Protein AF-A0A915IXR8-F1 (afdb_monomer)

Organism: Romanomermis culicivorax (NCBI:txid13658)

Foldseek 3Di:
DDPVQVPDDLVPDDPVCNVCVVVVCVVCCVVVVNVVVDDDFDWDDLDPPDIGTPVLLVQLLVLLQPPDDDPDPPDDSNVVSVVLSVVCPDSVPVVSSVVSSVSSVVVVVVVVVVVVCQVVVVQFDDDPVDTDHDDD

Sequence (136 aa):
LPLVQCKQRFTANDTQLRKEAKETIQNNVDKYNLLELIYGSFSCQSTYSHRFSASDVAHSITAVLRFRKSAHQNSNILQENFMWALDSLSREHHTHIYEGIELYKLFLKVLMEEVQTLLTTGHVIPSASVLQCVLT

InterPro domains:
  IPR003874 CDC45 [PF02724] (1-130)
  IPR003874 CDC45 [PTHR10507] (1-135)

Nearest PDB structures (foldseek):
  8b9d-assembly1_C  TM=9.315E-01  e=3.909E-07  Homo sapiens
  5dgo-assembly1_A  TM=9.283E-01  e=4.678E-07  Homo sapiens
  7plo-assembly1_C  TM=9.274E-01  e=7.551E-07  Homo sapiens
  8q6o-assembly1_P  TM=9.414E-01  e=2.817E-06  Xenopus laevis
  8p63-assembly1_E  TM=8.995E-01  e=6.721E-05  Saccharomyces cerevisiae

Mean predicted aligned error: 6.45 Å

pLDDT: mean 88.59, std 6.82, range [61.72, 96.81]

Secondary structure (DSSP, 8-state):
--HHHHTS-GGGS-HHHHHHHHHHHHHHTGGGT-GGG-----EEE-SSS-EEEHHHHHHHHHHHHHHPPPSSTTS-HHHHHHHHHHHTTSTT-HHHHHHHHHHHHHHHHHHHHHHHHHHHHT-EEEETTEEEE---

Solvent-accessible surface area (backbone atoms only — not comparable to full-atom values): 8214 Å² total; per-residue (Å²): 132,61,72,71,64,71,74,46,59,74,89,76,50,58,71,66,59,64,61,47,47,59,57,57,49,64,78,43,25,74,83,71,74,42,72,81,75,72,74,93,80,57,70,51,67,85,53,96,87,46,73,45,46,52,65,56,52,54,48,7,38,53,24,30,46,72,67,59,76,65,95,52,99,86,58,65,49,62,61,54,21,47,52,52,32,55,51,37,72,42,95,81,34,60,65,53,42,53,52,8,42,53,49,35,51,52,49,54,52,53,51,50,55,49,52,50,47,40,66,72,72,56,42,64,41,85,44,103,91,46,81,42,72,69,89,131

Structure (mmCIF, N/CA/C/O backbone):
data_AF-A0A915IXR8-F1
#
_entry.id   AF-A0A915IXR8-F1
#
loop_
_atom_site.group_PDB
_atom_site.id
_atom_site.type_symbol
_atom_site.label_atom_id
_atom_site.label_alt_id
_atom_site.label_comp_id
_atom_site.label_asym_id
_atom_site.label_entity_id
_atom_site.label_seq_id
_atom_site.pdbx_PDB_ins_code
_atom_site.Cartn_x
_atom_site.Cartn_y
_atom_site.Cartn_z
_atom_site.occupancy
_atom_site.B_iso_or_equiv
_atom_site.auth_seq_id
_atom_site.auth_comp_id
_atom_site.auth_asym_id
_atom_site.auth_atom_id
_atom_site.pdbx_PDB_model_num
ATOM 1 N N . LEU A 1 1 ? 0.780 8.098 19.983 1.00 82.06 1 LEU A N 1
ATOM 2 C CA . LEU A 1 1 ? 1.724 8.561 18.937 1.00 82.06 1 LEU A CA 1
ATOM 3 C C . LEU A 1 1 ? 1.466 10.045 18.652 1.00 82.06 1 LEU A C 1
ATOM 5 O O . LEU A 1 1 ? 0.300 10.394 18.480 1.00 82.06 1 LEU A O 1
ATOM 9 N N . PRO A 1 2 ? 2.489 10.919 18.645 1.00 88.75 2 PRO A N 1
ATOM 10 C CA . PRO A 1 2 ? 2.344 12.337 18.300 1.00 88.75 2 PRO A CA 1
ATOM 11 C C . PRO A 1 2 ? 1.812 12.558 16.877 1.00 88.75 2 PRO A C 1
ATOM 13 O O . PRO A 1 2 ? 2.328 11.983 15.920 1.00 88.75 2 PRO A O 1
ATOM 16 N N . LEU A 1 3 ? 0.827 13.451 16.714 1.00 91.0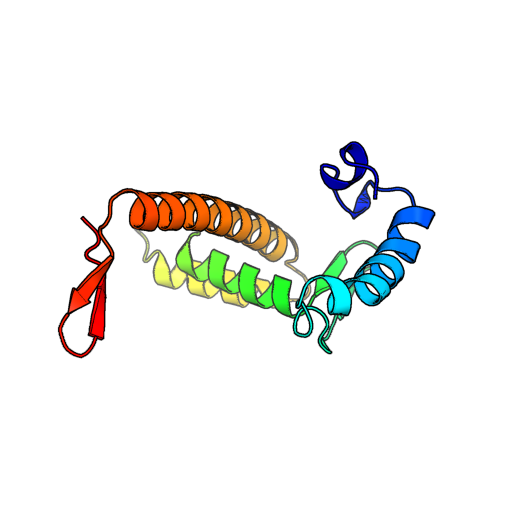0 3 LEU A N 1
ATOM 17 C CA . LEU A 1 3 ? 0.167 13.700 15.420 1.00 91.00 3 LEU A CA 1
ATOM 18 C C . LEU A 1 3 ? 1.131 14.150 14.313 1.00 91.00 3 LEU A C 1
ATOM 20 O O . LEU A 1 3 ? 0.943 13.792 13.153 1.00 91.00 3 LEU A O 1
ATOM 24 N N . VAL A 1 4 ? 2.169 14.913 14.664 1.00 91.38 4 VAL A N 1
ATOM 25 C CA . VAL A 1 4 ? 3.196 15.360 13.708 1.00 91.38 4 VAL A CA 1
ATOM 26 C C . VAL A 1 4 ? 3.954 14.161 13.130 1.00 91.38 4 VAL A C 1
ATOM 28 O O . VAL A 1 4 ? 4.123 14.074 11.917 1.00 91.38 4 VAL A O 1
ATOM 31 N N . GLN A 1 5 ? 4.330 13.200 13.976 1.00 88.06 5 GLN A N 1
ATOM 32 C CA . GLN A 1 5 ? 5.045 11.986 13.567 1.00 88.06 5 GLN A CA 1
ATOM 33 C C . GLN A 1 5 ? 4.145 11.019 12.783 1.00 88.06 5 GLN A C 1
ATOM 35 O O . GLN A 1 5 ? 4.622 10.303 11.907 1.00 88.06 5 GLN A O 1
ATOM 40 N N . CYS A 1 6 ? 2.830 11.028 13.032 1.00 88.94 6 CYS A N 1
ATOM 41 C CA . CYS A 1 6 ? 1.870 10.249 12.241 1.00 88.94 6 CYS A CA 1
ATOM 42 C C . CYS A 1 6 ? 1.741 10.745 10.790 1.00 88.94 6 CYS A C 1
ATOM 44 O O . CYS A 1 6 ? 1.372 9.969 9.913 1.00 88.94 6 CYS A O 1
ATOM 46 N N . LYS A 1 7 ? 2.034 12.027 10.523 1.00 90.69 7 LYS A N 1
ATOM 47 C CA . LYS A 1 7 ? 2.022 12.604 9.165 1.00 90.69 7 LYS A CA 1
ATOM 48 C C . LYS A 1 7 ? 3.351 12.429 8.424 1.00 90.69 7 LYS A C 1
ATOM 50 O O . LYS A 1 7 ? 3.423 12.695 7.226 1.00 90.69 7 LYS A O 1
ATOM 55 N N . GLN A 1 8 ? 4.407 12.018 9.122 1.00 91.44 8 GLN A N 1
ATOM 56 C CA . GLN A 1 8 ? 5.730 11.798 8.548 1.00 91.44 8 GLN A CA 1
ATOM 57 C C . GLN A 1 8 ? 5.840 10.401 7.927 1.00 91.44 8 GLN A C 1
ATOM 59 O O . GLN A 1 8 ? 5.117 9.469 8.281 1.00 91.44 8 GLN A O 1
ATOM 64 N N . ARG A 1 9 ? 6.767 10.239 6.973 1.00 89.81 9 ARG A N 1
ATOM 65 C CA . ARG A 1 9 ? 7.075 8.917 6.410 1.00 89.81 9 ARG A CA 1
ATOM 66 C C . ARG A 1 9 ? 7.621 8.024 7.519 1.00 89.81 9 ARG A C 1
ATOM 68 O O . ARG A 1 9 ? 8.527 8.438 8.233 1.00 89.81 9 ARG A O 1
ATOM 75 N N . PHE A 1 10 ? 7.149 6.778 7.596 1.00 88.88 10 PHE A N 1
ATOM 76 C CA . PHE A 1 10 ? 7.579 5.839 8.636 1.00 88.88 10 PHE A CA 1
ATOM 77 C C . PHE A 1 10 ? 9.105 5.707 8.714 1.00 88.88 10 PHE A C 1
ATOM 79 O O . PHE A 1 10 ? 9.657 5.716 9.803 1.00 88.88 10 PHE A O 1
ATOM 86 N N . THR A 1 11 ? 9.802 5.666 7.575 1.00 87.88 11 THR A N 1
ATOM 87 C CA . THR A 1 11 ? 11.273 5.584 7.519 1.00 87.88 11 THR A CA 1
ATOM 88 C C . THR A 1 11 ? 11.997 6.825 8.045 1.00 87.88 11 THR A C 1
ATOM 90 O O . THR A 1 11 ? 13.161 6.713 8.415 1.00 87.88 11 THR A O 1
ATOM 93 N N . ALA A 1 12 ? 11.330 7.980 8.084 1.00 89.19 12 ALA A N 1
ATOM 94 C CA . ALA A 1 12 ? 11.865 9.239 8.602 1.00 89.19 12 ALA A CA 1
ATOM 95 C C . ALA A 1 12 ? 11.573 9.442 10.099 1.00 89.19 12 ALA A C 1
ATOM 97 O O . ALA A 1 12 ? 12.098 10.378 10.697 1.00 89.19 12 ALA A O 1
ATOM 98 N N . ASN A 1 13 ? 10.751 8.579 10.705 1.00 89.19 13 ASN A N 1
ATOM 99 C CA . ASN A 1 13 ? 10.466 8.635 12.132 1.00 89.19 13 ASN A CA 1
ATOM 100 C C . ASN A 1 13 ? 11.644 8.118 12.962 1.00 89.19 13 ASN A C 1
ATOM 102 O O . ASN A 1 13 ? 12.417 7.251 12.529 1.00 89.19 13 ASN A O 1
ATOM 106 N N . ASP A 1 14 ? 11.718 8.608 14.199 1.00 89.75 14 ASP A N 1
ATOM 107 C CA . ASP A 1 14 ? 12.715 8.168 15.164 1.00 89.75 14 ASP A CA 1
ATOM 108 C C . ASP A 1 14 ? 12.676 6.641 15.362 1.00 89.75 14 ASP A C 1
ATOM 110 O O . ASP A 1 14 ? 11.631 5.985 15.340 1.00 89.75 14 ASP A O 1
ATOM 114 N N . THR A 1 15 ? 13.861 6.066 15.528 1.00 88.94 15 THR A N 1
ATOM 115 C CA . THR A 1 15 ? 14.099 4.638 15.731 1.00 88.94 15 THR A CA 1
ATOM 116 C C . THR A 1 15 ? 13.319 4.077 16.914 1.00 88.94 15 THR A C 1
ATOM 118 O O . THR A 1 15 ? 12.797 2.967 16.801 1.00 88.94 15 THR A O 1
ATOM 121 N N . GLN A 1 16 ? 13.210 4.829 18.013 1.00 90.25 16 GLN A N 1
ATOM 122 C CA . GLN A 1 16 ? 12.455 4.413 19.191 1.00 90.25 16 GLN A CA 1
ATOM 123 C C . GLN A 1 16 ? 10.965 4.294 18.861 1.00 90.25 16 GLN A C 1
ATOM 125 O O . GLN A 1 16 ? 10.374 3.227 19.033 1.00 90.25 16 GLN A O 1
ATOM 130 N N . LEU A 1 17 ? 10.397 5.330 18.238 1.00 88.62 17 LEU A N 1
ATOM 131 C CA . LEU A 1 17 ? 8.999 5.342 17.813 1.00 88.62 17 LEU A CA 1
ATOM 132 C C . LEU A 1 17 ? 8.668 4.182 16.865 1.00 88.62 17 LEU A C 1
ATOM 134 O O . LEU A 1 17 ? 7.620 3.553 16.986 1.00 88.62 17 LEU A O 1
ATOM 138 N N . ARG A 1 18 ? 9.564 3.867 15.920 1.00 89.12 18 ARG A N 1
ATOM 139 C CA . ARG A 1 18 ? 9.366 2.751 14.981 1.00 89.12 18 ARG A CA 1
ATOM 140 C C . ARG A 1 18 ? 9.309 1.388 15.671 1.00 89.12 18 ARG A C 1
ATOM 142 O O . ARG A 1 18 ? 8.603 0.510 15.181 1.00 89.12 18 ARG A O 1
ATOM 149 N N . LYS A 1 19 ? 10.050 1.203 16.768 1.00 88.25 19 LYS A N 1
ATOM 150 C CA . LYS A 1 19 ? 10.043 -0.041 17.552 1.00 88.25 19 LYS A CA 1
ATOM 151 C C . LYS A 1 19 ? 8.773 -0.154 18.395 1.00 88.25 19 LYS A C 1
ATOM 153 O O . LYS A 1 19 ? 8.119 -1.191 18.367 1.00 88.25 19 LYS A O 1
ATOM 158 N N . GLU A 1 20 ? 8.398 0.930 19.067 1.00 90.62 20 GLU A N 1
ATOM 159 C CA . GLU A 1 20 ? 7.244 0.979 19.975 1.00 90.62 20 GLU A CA 1
ATOM 160 C C . GLU A 1 20 ? 5.892 1.006 19.242 1.00 90.62 20 GLU A C 1
ATOM 162 O O . GLU A 1 20 ? 4.866 0.630 19.811 1.00 90.62 20 GLU A O 1
ATOM 167 N N . ALA A 1 21 ? 5.860 1.424 17.970 1.00 88.25 21 ALA A N 1
ATOM 168 C CA . ALA A 1 21 ? 4.624 1.541 17.195 1.00 88.25 21 ALA A CA 1
ATOM 169 C C . ALA A 1 21 ? 3.830 0.227 17.135 1.00 88.25 21 ALA A C 1
ATOM 171 O O . ALA A 1 21 ? 2.614 0.242 17.323 1.00 88.25 21 ALA A O 1
ATOM 172 N N . LYS A 1 22 ? 4.505 -0.910 16.908 1.00 87.94 22 LYS A N 1
ATOM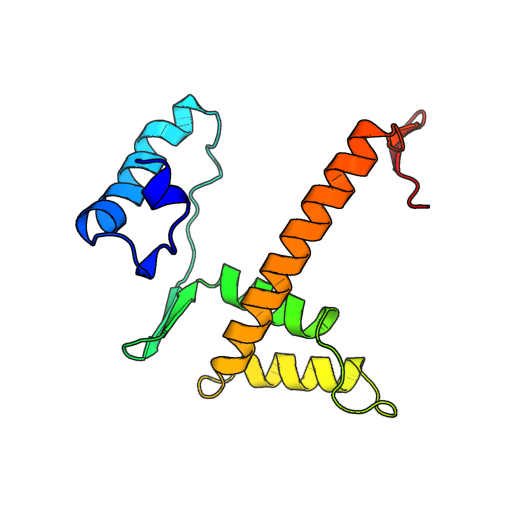 173 C CA . LYS A 1 22 ? 3.839 -2.219 16.828 1.00 87.94 22 LYS A CA 1
ATOM 174 C C . LYS A 1 22 ? 3.192 -2.596 18.160 1.00 87.94 22 LYS A C 1
ATOM 176 O O . LYS A 1 22 ? 2.025 -2.973 18.180 1.00 87.94 22 LYS A O 1
ATOM 181 N N . GLU A 1 23 ? 3.942 -2.469 19.251 1.00 90.06 23 GLU A N 1
ATOM 182 C CA . GLU A 1 23 ? 3.473 -2.786 20.602 1.00 90.06 23 GLU A CA 1
ATOM 183 C C . GLU A 1 23 ? 2.300 -1.886 21.005 1.00 90.06 23 GLU A C 1
ATOM 185 O O . GLU A 1 23 ? 1.270 -2.361 21.477 1.00 90.06 23 GLU A O 1
ATOM 190 N N . THR A 1 24 ? 2.404 -0.587 20.714 1.00 89.62 24 THR A N 1
ATOM 191 C CA . THR A 1 24 ? 1.339 0.379 21.003 1.00 89.62 24 THR A CA 1
ATOM 192 C C . THR A 1 24 ? 0.051 0.039 20.257 1.00 89.62 24 THR A C 1
ATOM 194 O O . THR A 1 24 ? -1.028 0.135 20.839 1.00 89.62 24 THR A O 1
ATOM 197 N N . ILE A 1 25 ? 0.134 -0.354 18.980 1.00 89.81 25 ILE A N 1
ATOM 198 C CA . ILE A 1 25 ? -1.044 -0.770 18.208 1.00 89.81 25 ILE A CA 1
ATOM 199 C C . ILE A 1 25 ? -1.635 -2.039 18.824 1.00 89.81 25 ILE A C 1
ATOM 201 O O . ILE A 1 25 ? -2.820 -2.055 19.139 1.00 89.81 25 ILE A O 1
ATOM 205 N N . GLN A 1 26 ? -0.810 -3.058 19.071 1.00 89.31 26 GLN A N 1
ATOM 206 C CA . GLN A 1 26 ? -1.257 -4.346 19.601 1.00 89.31 26 GLN A CA 1
ATOM 207 C C . GLN A 1 26 ? -1.987 -4.211 20.946 1.00 89.31 26 GLN A C 1
ATOM 209 O O . GLN A 1 26 ? -3.038 -4.815 21.124 1.00 89.31 26 GLN A O 1
ATOM 214 N N . ASN A 1 27 ? -1.508 -3.344 21.839 1.00 91.44 27 ASN A N 1
ATOM 215 C CA . ASN A 1 27 ? -2.133 -3.108 23.145 1.00 91.44 27 ASN A CA 1
ATOM 216 C C . ASN A 1 27 ? -3.484 -2.373 23.071 1.00 91.44 27 ASN A C 1
ATOM 218 O O . ASN A 1 27 ? -4.232 -2.365 24.045 1.00 91.44 27 ASN A O 1
ATOM 222 N N . ASN A 1 28 ? -3.794 -1.710 21.952 1.00 90.62 28 ASN A N 1
ATOM 223 C CA . ASN A 1 28 ? -5.014 -0.914 21.792 1.00 90.62 28 ASN A CA 1
ATOM 224 C C . ASN A 1 28 ? -6.037 -1.538 20.831 1.00 90.62 28 ASN A C 1
ATOM 226 O O . ASN A 1 28 ? -7.165 -1.057 20.770 1.00 90.62 28 ASN A O 1
ATOM 230 N N . VAL A 1 29 ? -5.676 -2.581 20.083 1.00 92.38 29 VAL A N 1
ATOM 231 C CA . VAL A 1 29 ? -6.536 -3.204 19.061 1.00 92.38 29 VAL A CA 1
ATOM 232 C C . VAL A 1 29 ? -7.880 -3.671 19.638 1.00 92.38 29 VAL A C 1
ATOM 234 O O . VAL A 1 29 ? -8.927 -3.354 19.065 1.00 92.38 29 VAL A O 1
ATOM 237 N N . ASP A 1 30 ? -7.862 -4.319 20.804 1.00 91.00 30 ASP A N 1
ATOM 238 C CA . ASP A 1 30 ? -9.069 -4.829 21.471 1.00 91.00 30 ASP A CA 1
ATOM 239 C C . ASP A 1 30 ? -10.015 -3.695 21.881 1.00 91.00 30 ASP A C 1
ATOM 241 O O . ASP A 1 30 ? -11.232 -3.795 21.746 1.00 91.00 30 ASP A O 1
ATOM 245 N N . LYS A 1 31 ? -9.450 -2.564 22.317 1.00 94.25 31 LYS A N 1
ATOM 246 C CA . LYS A 1 31 ? -10.214 -1.394 22.762 1.00 94.25 31 LYS A CA 1
ATOM 247 C C . LYS A 1 31 ? -11.026 -0.751 21.633 1.00 94.25 31 LYS A C 1
ATOM 249 O O . LYS A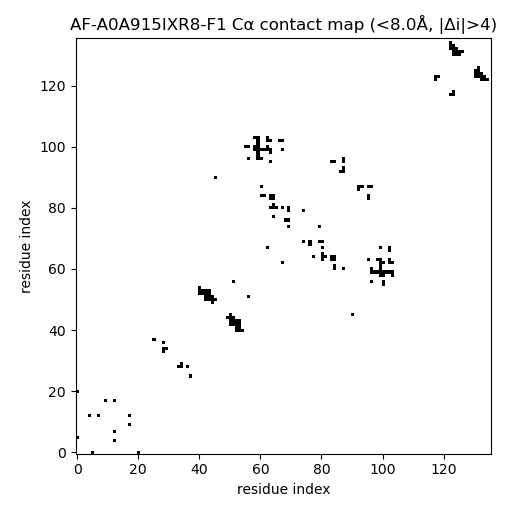 1 31 ? -12.051 -0.130 21.903 1.00 94.25 31 LYS A O 1
ATOM 254 N N . TYR A 1 32 ? -10.561 -0.864 20.389 1.00 92.62 32 TYR A N 1
ATOM 255 C CA . TYR A 1 32 ? -11.174 -0.223 19.222 1.00 92.62 32 TYR A CA 1
ATOM 256 C C . TYR A 1 32 ? -11.874 -1.211 18.278 1.00 92.62 32 TYR A C 1
ATOM 258 O O . TYR A 1 32 ? -12.275 -0.807 17.190 1.00 92.62 32 TYR A O 1
ATOM 266 N N . ASN A 1 33 ? -12.048 -2.477 18.680 1.00 92.12 33 ASN A N 1
ATOM 267 C CA . ASN A 1 33 ? -12.633 -3.538 17.850 1.00 92.12 33 ASN A CA 1
ATOM 268 C C . ASN A 1 33 ? -11.900 -3.736 16.503 1.00 92.12 33 ASN A C 1
ATOM 270 O O . ASN A 1 33 ? -12.529 -3.975 15.476 1.00 92.12 33 ASN A O 1
ATOM 274 N N . LEU A 1 34 ? -10.564 -3.639 16.500 1.00 91.19 34 LEU A N 1
ATOM 275 C CA . LEU A 1 34 ? -9.719 -3.774 15.299 1.00 91.19 34 LEU A CA 1
ATOM 276 C C . LEU A 1 34 ? -8.976 -5.121 15.242 1.00 91.19 34 LEU A C 1
ATOM 278 O O . LEU A 1 34 ? -7.828 -5.180 14.802 1.00 91.19 34 LEU A O 1
ATOM 282 N N . LEU A 1 35 ? -9.599 -6.194 15.738 1.00 86.25 35 LEU A N 1
ATOM 283 C CA . LEU A 1 35 ? -8.953 -7.489 16.017 1.00 86.25 35 LEU A CA 1
ATOM 284 C C . LEU A 1 35 ? -8.235 -8.103 14.801 1.00 86.25 35 LEU A C 1
ATOM 286 O O . LEU A 1 35 ? -7.202 -8.749 14.952 1.00 86.25 35 LEU A O 1
ATOM 290 N N . GLU A 1 36 ? -8.737 -7.850 13.593 1.00 87.44 36 GLU A N 1
ATOM 291 C CA . GLU A 1 36 ? -8.199 -8.403 12.341 1.00 87.44 36 GLU A CA 1
ATOM 292 C C . GLU A 1 36 ? -7.075 -7.557 11.715 1.00 87.44 36 GLU A C 1
ATOM 294 O O . GLU A 1 36 ? -6.571 -7.872 10.638 1.00 87.44 36 GLU A O 1
ATOM 299 N N . LEU A 1 37 ? -6.644 -6.477 12.376 1.00 88.44 37 LEU A N 1
ATOM 300 C CA . LEU A 1 37 ? -5.596 -5.598 11.853 1.00 88.44 37 LEU A CA 1
ATOM 301 C C . LEU A 1 37 ? -4.215 -6.276 11.828 1.00 88.44 37 LEU A C 1
ATOM 303 O O . LEU A 1 37 ? -3.388 -5.971 10.966 1.00 88.44 37 LEU A O 1
ATOM 307 N N . ILE A 1 38 ? -3.942 -7.169 12.784 1.00 87.56 38 ILE A N 1
ATOM 308 C CA . ILE A 1 38 ? -2.654 -7.855 12.920 1.00 87.56 38 ILE A CA 1
ATOM 309 C C . ILE A 1 38 ? -2.798 -9.281 12.399 1.00 87.56 38 ILE A C 1
ATOM 311 O O . ILE A 1 38 ? -3.480 -10.107 12.996 1.00 87.56 38 ILE A O 1
ATOM 315 N N . TYR A 1 39 ? -2.088 -9.588 11.319 1.00 89.75 39 TYR A N 1
ATOM 316 C CA . TYR A 1 39 ? -2.057 -10.917 10.720 1.00 89.75 39 TYR A CA 1
ATOM 317 C C . TYR A 1 39 ? -0.626 -11.326 10.354 1.00 89.75 39 TYR A C 1
ATOM 319 O O . TYR A 1 39 ? 0.276 -10.494 10.213 1.00 89.75 39 TYR A O 1
ATOM 327 N N . GLY A 1 40 ? -0.401 -12.634 10.229 1.00 91.00 40 GLY A N 1
ATOM 328 C CA . GLY A 1 40 ? 0.876 -13.182 9.776 1.00 91.00 40 GLY A CA 1
ATOM 329 C C . GLY A 1 40 ? 1.087 -12.916 8.286 1.00 91.00 40 GLY A C 1
ATOM 330 O O . GLY A 1 40 ? 0.215 -13.208 7.475 1.00 91.00 40 GLY A O 1
ATOM 331 N N . SER A 1 41 ? 2.246 -12.371 7.920 1.00 94.12 41 SER A N 1
ATOM 332 C CA . SER A 1 41 ? 2.605 -12.084 6.528 1.00 94.12 41 SER A CA 1
ATOM 333 C C . SER A 1 41 ? 4.107 -12.260 6.306 1.00 94.12 41 SER A C 1
ATOM 335 O O . SER A 1 41 ? 4.879 -12.427 7.254 1.00 94.12 41 SER A O 1
ATOM 337 N N . PHE A 1 42 ? 4.526 -12.215 5.045 1.00 94.75 42 PHE A N 1
ATOM 338 C CA . PHE A 1 42 ? 5.919 -12.339 4.636 1.00 94.75 42 PHE A CA 1
ATOM 339 C C . PHE A 1 42 ? 6.506 -10.972 4.289 1.00 94.75 42 PHE A C 1
ATOM 341 O O . PHE A 1 42 ? 5.839 -10.110 3.718 1.00 94.75 42 PHE A O 1
ATOM 348 N N . SER A 1 43 ? 7.788 -10.782 4.596 1.00 92.31 43 SER A N 1
ATOM 349 C CA . SER A 1 43 ? 8.551 -9.618 4.145 1.00 92.31 43 SER A CA 1
ATOM 350 C C . SER A 1 43 ? 9.806 -10.068 3.419 1.00 92.31 43 SER A C 1
ATOM 352 O O . SER A 1 43 ? 10.503 -10.959 3.902 1.00 92.31 43 SER A O 1
ATOM 354 N N . CYS A 1 44 ? 10.114 -9.425 2.299 1.00 88.94 44 CYS A N 1
ATOM 355 C CA . CYS A 1 44 ? 11.332 -9.659 1.540 1.00 88.94 44 CYS A CA 1
ATOM 356 C C . CYS A 1 44 ? 12.311 -8.502 1.755 1.00 88.94 44 CYS A C 1
ATOM 358 O O . CYS A 1 44 ? 11.919 -7.332 1.796 1.00 88.94 44 CYS A O 1
ATOM 360 N N . GLN A 1 45 ? 13.594 -8.830 1.869 1.00 88.69 45 GLN A N 1
ATOM 361 C CA . GLN A 1 45 ? 14.682 -7.864 1.856 1.00 88.69 45 GLN A CA 1
ATOM 362 C C . GLN A 1 45 ? 15.623 -8.224 0.707 1.00 88.69 45 GLN A C 1
ATOM 364 O O . GLN A 1 45 ? 16.319 -9.234 0.771 1.00 88.69 45 GLN A O 1
ATOM 369 N N . SER A 1 46 ? 15.617 -7.416 -0.355 1.00 74.94 46 SER A N 1
ATOM 370 C CA . SER A 1 46 ? 16.410 -7.695 -1.562 1.00 74.94 46 SER A CA 1
ATOM 371 C C . SER A 1 46 ? 17.827 -7.120 -1.482 1.00 74.94 46 SER A C 1
ATOM 373 O O . SER A 1 46 ? 18.713 -7.559 -2.211 1.00 74.94 46 SER A O 1
ATOM 375 N N . THR A 1 47 ? 18.055 -6.114 -0.629 1.00 79.31 47 THR A N 1
ATOM 376 C CA . THR A 1 47 ? 19.355 -5.443 -0.421 1.00 79.31 47 THR A CA 1
ATOM 377 C C . THR A 1 47 ? 19.346 -4.725 0.939 1.00 79.31 47 THR A C 1
ATOM 379 O O . THR A 1 47 ? 18.356 -4.776 1.670 1.00 79.31 47 THR A O 1
ATOM 382 N N . TYR A 1 48 ? 20.421 -4.015 1.290 1.00 74.81 48 TYR A N 1
ATOM 383 C CA . TYR A 1 48 ? 20.494 -3.179 2.493 1.00 74.81 48 TYR A CA 1
ATOM 384 C C . TYR A 1 48 ? 19.355 -2.141 2.583 1.00 74.81 48 TYR A C 1
ATOM 386 O O . TYR A 1 48 ? 18.786 -1.948 3.653 1.00 74.81 48 TYR A O 1
ATOM 394 N N . SER A 1 49 ? 18.978 -1.526 1.456 1.00 77.06 49 SER A N 1
ATOM 395 C CA . SER A 1 49 ? 18.042 -0.389 1.434 1.00 77.06 49 SER A CA 1
ATOM 396 C C . SER A 1 49 ? 16.578 -0.761 1.171 1.00 77.06 49 SER A C 1
ATOM 398 O O . SER A 1 49 ? 15.681 0.015 1.498 1.00 77.06 49 SER A O 1
ATOM 400 N N . HIS A 1 50 ? 16.313 -1.929 0.575 1.00 85.31 50 HIS A N 1
ATOM 401 C CA . HIS A 1 50 ? 14.991 -2.282 0.051 1.00 85.31 50 HIS A CA 1
ATOM 402 C C . HIS A 1 50 ? 14.358 -3.410 0.863 1.00 85.31 50 HIS A C 1
ATOM 404 O O . HIS A 1 50 ? 14.765 -4.572 0.767 1.00 85.31 50 HIS A O 1
ATOM 410 N N . ARG A 1 51 ? 13.345 -3.050 1.656 1.00 89.69 51 ARG A N 1
ATOM 411 C CA . ARG A 1 51 ? 12.503 -3.972 2.420 1.00 89.69 51 ARG A CA 1
ATOM 412 C C . ARG A 1 51 ? 11.051 -3.783 2.003 1.00 89.69 51 ARG A C 1
ATOM 414 O O . ARG A 1 51 ? 10.533 -2.674 2.101 1.00 89.69 51 ARG A O 1
ATOM 421 N N . PHE A 1 52 ? 10.404 -4.869 1.599 1.00 91.19 52 PHE A N 1
ATOM 422 C CA . PHE A 1 52 ? 9.027 -4.866 1.113 1.00 91.19 52 PHE A CA 1
ATOM 423 C C . PHE A 1 52 ? 8.168 -5.875 1.880 1.00 91.19 52 PHE A C 1
ATOM 425 O O . PHE A 1 52 ? 8.636 -6.962 2.229 1.00 91.19 52 PHE A O 1
ATOM 432 N N . SER A 1 53 ? 6.908 -5.521 2.137 1.00 93.50 53 SER A N 1
ATOM 433 C CA . SER A 1 53 ? 5.880 -6.473 2.572 1.00 93.50 53 SER A CA 1
ATOM 434 C C . SER A 1 53 ? 5.317 -7.216 1.361 1.00 93.50 53 SER A C 1
ATOM 436 O O . SER A 1 53 ? 5.182 -6.625 0.289 1.00 93.50 53 SER A O 1
ATOM 438 N N . ALA A 1 54 ? 4.940 -8.484 1.526 1.00 94.19 54 ALA A N 1
ATOM 439 C CA . ALA A 1 54 ? 4.284 -9.256 0.471 1.00 94.19 54 ALA A CA 1
ATOM 440 C C . ALA A 1 54 ? 3.001 -8.571 -0.038 1.00 94.19 54 ALA A C 1
ATOM 442 O O . ALA A 1 54 ? 2.759 -8.534 -1.243 1.00 94.19 54 ALA A O 1
ATOM 443 N N . SER A 1 55 ? 2.225 -7.965 0.869 1.00 94.50 55 SER A N 1
ATOM 444 C CA . SER A 1 55 ? 1.022 -7.191 0.533 1.00 94.50 55 SER A CA 1
ATOM 445 C C . SER A 1 55 ? 1.335 -6.002 -0.377 1.00 94.50 55 SER A C 1
ATOM 447 O O . SER A 1 55 ? 0.665 -5.790 -1.384 1.00 94.50 55 SER A O 1
ATOM 449 N N . ASP A 1 56 ? 2.382 -5.245 -0.046 1.00 93.75 56 ASP A N 1
ATOM 450 C CA . ASP A 1 56 ? 2.735 -4.012 -0.753 1.00 93.75 56 ASP A CA 1
ATOM 451 C C . ASP A 1 56 ? 3.198 -4.317 -2.176 1.00 93.75 56 ASP A C 1
ATOM 453 O O . ASP A 1 56 ? 2.845 -3.599 -3.108 1.00 93.75 56 ASP A O 1
ATOM 457 N N . VAL A 1 57 ? 3.940 -5.415 -2.353 1.00 94.38 57 VAL A N 1
ATOM 458 C CA . VAL A 1 57 ? 4.358 -5.893 -3.676 1.00 94.38 57 VAL A CA 1
ATOM 459 C C . VAL A 1 57 ? 3.141 -6.303 -4.505 1.00 94.38 57 VAL A C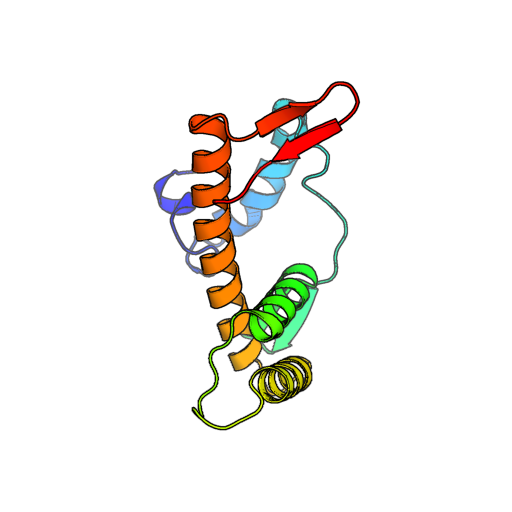 1
ATOM 461 O O . VAL A 1 57 ? 3.006 -5.857 -5.642 1.00 94.38 57 VAL A O 1
ATOM 464 N N . ALA A 1 58 ? 2.214 -7.083 -3.941 1.00 95.38 58 ALA A N 1
ATOM 465 C CA . ALA A 1 58 ? 1.009 -7.512 -4.654 1.00 95.38 58 ALA A CA 1
ATOM 466 C C . ALA A 1 58 ? 0.131 -6.323 -5.093 1.00 95.38 58 ALA A C 1
ATOM 468 O O . ALA A 1 58 ? -0.317 -6.257 -6.243 1.00 95.38 58 ALA A O 1
ATOM 469 N N . HIS A 1 59 ? -0.079 -5.351 -4.202 1.00 96.06 59 HIS A N 1
ATOM 470 C CA . HIS A 1 59 ? -0.832 -4.137 -4.515 1.00 96.06 59 HIS A CA 1
ATOM 471 C C . HIS A 1 59 ? -0.124 -3.256 -5.544 1.00 96.06 59 HIS A C 1
ATOM 473 O O . HIS A 1 59 ? -0.769 -2.748 -6.460 1.00 96.06 59 HIS A O 1
ATOM 479 N N . SER A 1 60 ? 1.198 -3.124 -5.434 1.00 95.38 60 SER A N 1
ATOM 480 C CA . SER A 1 60 ? 2.017 -2.378 -6.386 1.00 95.38 60 SER A CA 1
ATOM 481 C C . SER A 1 60 ? 1.914 -2.949 -7.801 1.00 95.38 60 SER A C 1
ATOM 483 O O . SER A 1 60 ? 1.577 -2.225 -8.735 1.00 95.38 60 SER A O 1
ATOM 485 N N . ILE A 1 61 ? 2.096 -4.262 -7.959 1.00 95.25 61 ILE A N 1
ATOM 486 C CA . ILE A 1 61 ? 2.011 -4.937 -9.263 1.00 95.25 61 ILE A CA 1
ATOM 487 C C . ILE A 1 61 ? 0.601 -4.807 -9.851 1.00 95.25 61 ILE A C 1
ATOM 489 O O . ILE A 1 61 ? 0.439 -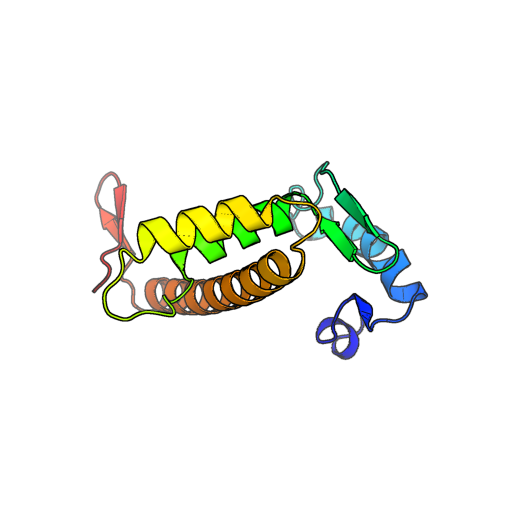4.522 -11.038 1.00 95.25 61 ILE A O 1
ATOM 493 N N . THR A 1 62 ? -0.433 -4.940 -9.014 1.00 95.44 62 THR A N 1
ATOM 494 C CA . THR A 1 62 ? -1.828 -4.725 -9.434 1.00 95.44 62 THR A CA 1
ATOM 495 C C . THR A 1 62 ? -2.046 -3.297 -9.942 1.00 95.44 62 THR A C 1
ATOM 497 O O . THR A 1 62 ? -2.753 -3.088 -10.931 1.00 95.44 62 THR A O 1
ATOM 500 N N . ALA A 1 63 ? -1.432 -2.308 -9.290 1.00 95.31 63 ALA A N 1
ATOM 501 C CA . ALA A 1 63 ? -1.524 -0.913 -9.693 1.00 95.31 63 ALA A CA 1
ATOM 502 C C . ALA A 1 63 ? -0.768 -0.625 -10.996 1.00 95.31 63 ALA A C 1
ATOM 504 O O . ALA A 1 63 ? -1.303 0.082 -11.848 1.00 95.31 63 ALA A O 1
ATOM 505 N N . VAL A 1 64 ? 0.418 -1.211 -11.194 1.00 93.94 64 VAL A N 1
ATOM 506 C CA . VAL A 1 64 ? 1.159 -1.131 -12.466 1.00 93.94 64 VAL A CA 1
ATOM 507 C C . VAL A 1 64 ? 0.322 -1.701 -13.607 1.00 93.94 64 VAL A C 1
ATOM 509 O O . VAL A 1 64 ? 0.184 -1.063 -14.647 1.00 93.94 64 VAL A O 1
ATOM 512 N N . LEU A 1 65 ? -0.310 -2.857 -13.397 1.00 93.00 65 LEU A N 1
ATOM 513 C CA . LEU A 1 65 ? -1.138 -3.496 -14.417 1.00 93.00 65 LEU A CA 1
ATOM 514 C C . LEU A 1 65 ? -2.323 -2.612 -14.851 1.00 93.00 65 LEU A C 1
ATOM 516 O O . LEU A 1 65 ? -2.649 -2.546 -16.036 1.00 93.00 65 LEU A O 1
ATOM 520 N N . ARG A 1 66 ? -2.981 -1.945 -13.894 1.00 89.69 66 ARG A N 1
ATOM 521 C CA . ARG A 1 66 ? -4.257 -1.243 -14.124 1.00 89.69 66 ARG A CA 1
ATOM 522 C C . ARG A 1 66 ? -4.131 0.244 -14.426 1.00 89.69 66 ARG A C 1
ATOM 524 O O . ARG A 1 66 ? -4.916 0.762 -15.211 1.00 89.69 66 ARG A O 1
ATOM 531 N N . PHE A 1 67 ? -3.205 0.937 -13.773 1.00 90.12 67 PHE A N 1
ATOM 532 C CA . PHE A 1 67 ? -3.193 2.403 -13.727 1.00 90.12 67 PHE A CA 1
ATOM 533 C C . PHE A 1 67 ? -1.990 3.028 -14.426 1.00 90.12 67 PHE A C 1
ATOM 535 O O . PHE A 1 67 ? -1.955 4.248 -14.609 1.00 90.12 67 PHE A O 1
ATOM 542 N N . ARG A 1 68 ? -1.000 2.222 -14.823 1.00 88.62 68 ARG A N 1
ATOM 543 C CA . ARG A 1 68 ? 0.155 2.731 -15.552 1.00 88.62 68 ARG A CA 1
ATOM 544 C C . ARG A 1 68 ? -0.278 3.254 -16.918 1.00 88.62 68 ARG A C 1
ATOM 546 O O . ARG A 1 68 ? -1.009 2.596 -17.660 1.00 88.62 68 ARG A O 1
ATOM 553 N N . LYS A 1 69 ? 0.184 4.461 -17.237 1.00 83.81 69 LYS A N 1
ATOM 554 C CA . LYS A 1 69 ? -0.027 5.088 -18.543 1.00 83.81 69 LYS A CA 1
ATOM 555 C C . LYS A 1 69 ? 1.007 4.541 -19.520 1.00 83.81 69 LYS A C 1
ATOM 557 O O . LYS A 1 69 ? 2.176 4.415 -19.161 1.00 83.81 69 LYS A O 1
ATOM 562 N N . SER A 1 70 ? 0.587 4.243 -20.746 1.00 73.88 70 SER A N 1
ATOM 563 C CA . SER A 1 70 ? 1.541 3.861 -21.786 1.00 73.88 70 SER A CA 1
ATOM 564 C C . SER A 1 70 ? 2.439 5.042 -22.153 1.00 73.88 70 SER A C 1
ATOM 566 O O . SER A 1 70 ? 2.003 6.196 -22.183 1.00 73.88 70 SER A O 1
ATOM 568 N N . ALA A 1 71 ? 3.703 4.734 -22.442 1.00 69.69 71 ALA A N 1
ATOM 569 C CA . ALA A 1 71 ? 4.658 5.688 -22.989 1.00 69.69 71 ALA A CA 1
ATOM 570 C C . ALA A 1 71 ? 4.419 5.958 -24.488 1.00 69.69 71 ALA A C 1
ATOM 572 O O . ALA A 1 71 ? 4.913 6.951 -25.022 1.00 69.69 71 ALA A O 1
ATOM 573 N N . HIS A 1 72 ? 3.661 5.095 -25.172 1.00 69.25 72 HIS A N 1
ATOM 574 C CA . HIS A 1 72 ? 3.442 5.150 -26.610 1.00 69.25 72 HIS A CA 1
ATOM 575 C C . HIS A 1 72 ? 1.946 5.228 -26.922 1.00 69.25 72 HIS A C 1
ATOM 577 O O . HIS A 1 72 ? 1.153 4.379 -26.542 1.00 69.25 72 HIS A O 1
ATOM 583 N N . GLN A 1 73 ? 1.542 6.255 -27.668 1.00 62.53 73 GLN A N 1
ATOM 584 C CA . GLN A 1 73 ? 0.125 6.517 -27.954 1.00 62.53 73 GLN A CA 1
ATOM 585 C C . GLN A 1 73 ? -0.537 5.459 -28.864 1.00 62.53 73 GLN A C 1
ATOM 587 O O . GLN A 1 73 ? -1.759 5.431 -28.958 1.00 62.53 73 GLN A O 1
ATOM 592 N N . ASN A 1 74 ? 0.251 4.585 -29.505 1.00 61.72 74 ASN A N 1
ATOM 593 C CA . ASN A 1 74 ? -0.203 3.645 -30.538 1.00 61.72 74 ASN A CA 1
ATOM 594 C C . ASN A 1 74 ? -0.022 2.160 -30.172 1.00 61.72 74 ASN A C 1
ATOM 596 O O . ASN A 1 74 ? -0.195 1.299 -31.034 1.00 61.72 74 ASN A O 1
ATOM 600 N N . SER A 1 75 ? 0.373 1.835 -28.940 1.00 68.69 75 SER A N 1
ATOM 601 C CA . SER A 1 75 ? 0.625 0.454 -28.517 1.00 68.69 75 SER A CA 1
ATOM 602 C C . SER A 1 75 ? -0.523 -0.124 -27.689 1.00 68.69 75 SER A C 1
ATOM 604 O O . SER A 1 75 ? -1.370 0.587 -27.143 1.00 68.69 75 SER A O 1
ATOM 606 N N . ASN A 1 76 ? -0.567 -1.456 -27.599 1.00 84.50 76 ASN A N 1
ATOM 607 C CA . ASN A 1 76 ? -1.512 -2.143 -26.729 1.00 84.50 76 ASN A CA 1
ATOM 608 C C . ASN A 1 76 ? -1.100 -1.938 -25.262 1.00 84.50 76 ASN A C 1
ATOM 610 O O . ASN A 1 76 ? -0.291 -2.689 -24.718 1.00 84.50 76 ASN A O 1
ATOM 614 N N . ILE A 1 77 ? -1.684 -0.914 -24.634 1.00 85.44 77 ILE A N 1
ATOM 615 C CA . ILE A 1 77 ? -1.424 -0.482 -23.251 1.00 85.44 77 ILE A CA 1
ATOM 616 C C . ILE A 1 77 ? -1.485 -1.659 -22.270 1.00 85.44 77 ILE A C 1
ATOM 618 O O . ILE A 1 77 ? -0.656 -1.762 -21.369 1.00 85.44 77 ILE A O 1
ATOM 622 N N . LEU A 1 78 ? -2.441 -2.576 -22.453 1.00 86.19 78 LEU A N 1
ATOM 623 C CA . LEU A 1 78 ? -2.612 -3.722 -21.561 1.00 86.19 78 LEU A CA 1
ATOM 624 C C . LEU A 1 78 ? -1.430 -4.691 -21.652 1.00 86.19 78 LEU A C 1
ATOM 626 O O . LEU A 1 78 ? -0.958 -5.183 -20.630 1.00 86.19 78 LEU A O 1
ATOM 630 N N . GLN A 1 79 ? -0.942 -4.949 -22.866 1.00 89.56 79 GLN A N 1
ATOM 631 C CA . GLN A 1 79 ? 0.210 -5.820 -23.080 1.00 89.56 79 GLN A CA 1
ATOM 632 C C . GLN A 1 79 ? 1.484 -5.196 -22.502 1.00 89.56 79 GLN A C 1
ATOM 634 O O . GLN A 1 79 ? 2.251 -5.888 -21.838 1.00 89.56 79 GLN A O 1
ATOM 639 N N . GLU A 1 80 ? 1.692 -3.891 -22.693 1.00 90.06 80 GLU A N 1
ATOM 640 C CA . GLU A 1 80 ? 2.829 -3.187 -22.090 1.00 90.06 80 GLU A CA 1
ATOM 641 C C . GLU A 1 80 ? 2.772 -3.220 -20.564 1.00 90.06 80 GLU A C 1
ATOM 643 O O . GLU A 1 80 ? 3.763 -3.556 -19.919 1.00 90.06 80 GLU A O 1
ATOM 648 N N . ASN A 1 81 ? 1.611 -2.924 -19.980 1.00 91.56 81 ASN A N 1
ATOM 649 C CA . ASN A 1 81 ? 1.428 -2.950 -18.533 1.00 91.56 81 ASN A CA 1
ATOM 650 C C . ASN A 1 81 ? 1.620 -4.357 -17.961 1.00 91.56 81 ASN A C 1
ATOM 652 O O . ASN A 1 81 ? 2.177 -4.497 -16.875 1.00 91.56 81 ASN A O 1
ATOM 656 N N . PHE A 1 82 ? 1.206 -5.395 -18.691 1.00 92.94 82 PHE A N 1
ATOM 657 C CA . PHE A 1 82 ? 1.457 -6.780 -18.307 1.00 92.94 82 PHE A CA 1
ATOM 658 C C . PHE A 1 82 ? 2.954 -7.110 -18.297 1.00 92.94 82 PHE A C 1
ATOM 660 O O . PHE A 1 82 ? 3.441 -7.662 -17.314 1.00 92.94 82 PHE A O 1
ATOM 667 N N . MET A 1 83 ? 3.693 -6.730 -19.345 1.00 92.31 83 MET A N 1
ATOM 668 C CA . MET A 1 83 ? 5.144 -6.943 -19.395 1.00 92.31 83 MET A CA 1
ATOM 669 C C . MET A 1 83 ? 5.859 -6.186 -18.271 1.00 92.31 83 MET A C 1
ATOM 671 O O . MET A 1 83 ? 6.682 -6.765 -17.575 1.00 92.31 83 MET A O 1
ATOM 675 N N . TRP A 1 84 ? 5.466 -4.939 -18.004 1.00 91.31 84 TRP A N 1
ATOM 676 C CA . TRP A 1 84 ? 6.009 -4.151 -16.892 1.00 91.31 84 TRP A CA 1
ATOM 677 C C . TRP A 1 84 ? 5.704 -4.757 -15.519 1.00 91.31 84 TRP A C 1
ATOM 679 O O . TRP A 1 84 ? 6.563 -4.787 -14.635 1.00 91.31 84 TRP A O 1
ATOM 689 N N . ALA A 1 85 ? 4.485 -5.259 -15.326 1.00 93.12 85 ALA A N 1
ATOM 690 C CA . ALA A 1 85 ? 4.095 -5.958 -14.107 1.00 93.12 85 ALA A CA 1
ATOM 691 C C . ALA A 1 85 ? 4.909 -7.250 -13.912 1.00 93.12 85 ALA A C 1
ATOM 693 O O . ALA A 1 85 ? 5.310 -7.555 -12.789 1.00 93.12 85 ALA A O 1
ATOM 694 N N . LEU A 1 86 ? 5.191 -7.978 -14.996 1.00 93.31 86 LEU A N 1
ATOM 695 C CA . LEU A 1 86 ? 6.033 -9.173 -14.978 1.00 93.31 86 LEU A CA 1
ATOM 696 C C . LEU A 1 86 ? 7.492 -8.828 -14.646 1.00 93.31 86 LEU A C 1
ATOM 698 O O . LEU A 1 86 ? 8.079 -9.455 -13.766 1.00 93.31 86 LEU A O 1
ATOM 702 N N . ASP A 1 87 ? 8.051 -7.795 -15.277 1.00 92.12 87 ASP A N 1
ATOM 703 C CA . ASP A 1 87 ? 9.426 -7.341 -15.035 1.00 92.12 87 ASP A CA 1
ATOM 704 C C . ASP A 1 87 ? 9.632 -6.864 -13.589 1.00 92.12 87 ASP A C 1
ATOM 706 O O . ASP A 1 87 ? 10.703 -7.066 -13.011 1.00 92.12 87 ASP A O 1
ATOM 710 N N . SER A 1 88 ? 8.582 -6.315 -12.965 1.00 91.25 88 SER A N 1
ATOM 711 C CA . SER A 1 88 ? 8.572 -5.892 -11.554 1.00 91.25 88 SER A CA 1
ATOM 712 C C . SER A 1 88 ? 8.765 -7.043 -10.558 1.00 91.25 88 SER A C 1
ATOM 714 O O . SER A 1 88 ? 9.108 -6.795 -9.404 1.00 91.25 88 SER A O 1
ATOM 716 N N . LEU A 1 89 ? 8.534 -8.298 -10.964 1.00 90.06 89 LEU A N 1
ATOM 717 C CA . LEU A 1 89 ? 8.789 -9.476 -10.123 1.00 90.06 89 LEU A CA 1
ATOM 718 C C . LEU A 1 89 ? 10.272 -9.868 -10.093 1.00 90.06 89 LEU A C 1
ATOM 720 O O . LEU A 1 89 ? 10.684 -10.659 -9.239 1.00 90.06 89 LEU A O 1
ATOM 724 N N . SER A 1 90 ? 11.084 -9.328 -11.006 1.00 90.00 90 SER A N 1
ATOM 725 C CA . SER A 1 90 ? 12.529 -9.524 -10.974 1.00 90.00 90 SER A CA 1
ATOM 726 C C . SER A 1 90 ? 13.153 -8.801 -9.780 1.00 90.00 90 SER A C 1
ATOM 728 O O . SER A 1 90 ? 12.774 -7.688 -9.423 1.00 90.00 90 SER A O 1
ATOM 730 N N . ARG A 1 91 ? 14.192 -9.405 -9.194 1.00 82.69 91 ARG A N 1
ATOM 731 C CA . ARG A 1 91 ? 14.971 -8.817 -8.087 1.00 82.69 91 ARG A CA 1
ATOM 732 C C . ARG A 1 91 ? 15.862 -7.646 -8.509 1.00 82.69 91 ARG A C 1
ATOM 734 O O . ARG A 1 91 ? 16.558 -7.088 -7.667 1.00 82.69 91 ARG A O 1
ATOM 741 N N . GLU A 1 92 ? 15.889 -7.303 -9.786 1.00 83.69 92 GLU A N 1
ATOM 742 C CA . GLU A 1 92 ? 16.721 -6.218 -10.311 1.00 83.69 92 GLU A CA 1
ATOM 743 C C . GLU A 1 92 ? 15.927 -4.911 -10.466 1.00 83.69 92 GLU A C 1
ATOM 745 O O . GLU A 1 92 ? 16.483 -3.823 -10.321 1.00 83.69 92 GLU A O 1
ATOM 750 N N . HIS A 1 93 ? 14.610 -4.999 -10.677 1.00 84.44 93 HIS A N 1
ATOM 751 C CA . HIS A 1 93 ? 13.777 -3.872 -11.102 1.00 84.44 93 HIS A CA 1
ATOM 752 C C . HIS A 1 93 ? 12.905 -3.290 -9.976 1.00 84.44 93 HIS A C 1
ATOM 754 O O . HIS A 1 93 ? 11.685 -3.165 -10.088 1.00 84.44 93 HIS A O 1
ATOM 760 N N . HIS A 1 94 ? 13.537 -2.863 -8.879 1.00 87.25 94 HIS A N 1
ATOM 761 C CA . HIS A 1 94 ? 12.829 -2.310 -7.706 1.00 87.25 94 HIS A CA 1
ATOM 762 C C . HIS A 1 94 ? 12.108 -0.989 -7.983 1.00 87.25 94 HIS A C 1
ATOM 764 O O . HIS A 1 94 ? 11.175 -0.624 -7.269 1.00 87.25 94 HIS A O 1
ATOM 770 N N . THR A 1 95 ? 12.543 -0.251 -9.003 1.00 89.31 95 THR A N 1
ATOM 771 C CA . THR A 1 95 ? 11.963 1.041 -9.394 1.00 89.31 95 THR A CA 1
ATOM 772 C C . THR A 1 95 ? 10.497 0.908 -9.796 1.00 89.31 95 THR A C 1
ATOM 774 O O . THR A 1 95 ? 9.688 1.743 -9.394 1.00 89.31 95 THR A O 1
ATOM 777 N N . HIS A 1 96 ? 10.133 -0.168 -10.497 1.00 90.81 96 HIS A N 1
ATOM 778 C CA . HIS A 1 96 ? 8.753 -0.434 -10.907 1.00 90.81 96 HIS A CA 1
ATOM 779 C C . HIS A 1 96 ? 7.845 -0.722 -9.708 1.00 90.81 96 HIS A C 1
ATOM 781 O O . HIS A 1 96 ? 6.712 -0.249 -9.657 1.00 90.81 96 HIS A O 1
ATOM 787 N N . ILE A 1 97 ? 8.369 -1.412 -8.688 1.00 92.12 97 ILE A N 1
ATOM 788 C CA . ILE A 1 97 ? 7.639 -1.639 -7.435 1.00 92.12 97 ILE A CA 1
ATOM 789 C C . ILE A 1 97 ? 7.357 -0.303 -6.735 1.00 92.12 97 ILE A C 1
ATOM 791 O O . ILE A 1 97 ? 6.248 -0.090 -6.246 1.00 92.12 97 ILE A O 1
ATOM 795 N N . TYR A 1 98 ? 8.320 0.622 -6.692 1.00 92.75 98 TYR A N 1
ATOM 796 C CA . TYR A 1 98 ? 8.093 1.948 -6.104 1.00 92.75 98 TYR A CA 1
ATOM 797 C C . TYR A 1 98 ? 7.078 2.780 -6.895 1.00 92.75 98 TYR A C 1
ATOM 799 O O . TYR A 1 98 ? 6.221 3.418 -6.285 1.00 92.75 98 TYR A O 1
ATOM 807 N N . GLU A 1 99 ? 7.136 2.741 -8.227 1.00 93.75 99 GLU A N 1
ATOM 808 C CA . GLU A 1 99 ? 6.147 3.385 -9.099 1.00 93.75 99 GLU A CA 1
ATOM 809 C C . GLU A 1 99 ? 4.734 2.854 -8.815 1.00 93.75 99 GLU A C 1
ATOM 811 O O . GLU A 1 99 ? 3.814 3.632 -8.554 1.00 93.75 99 GLU A O 1
ATOM 816 N N . GLY A 1 100 ? 4.570 1.529 -8.762 1.00 94.88 100 GLY A N 1
ATOM 817 C CA . GLY A 1 100 ? 3.291 0.897 -8.448 1.00 94.88 100 GLY A CA 1
ATOM 818 C C . GLY A 1 100 ? 2.769 1.225 -7.049 1.00 94.88 100 GLY A C 1
ATOM 819 O O . GLY A 1 100 ? 1.566 1.416 -6.878 1.00 94.88 100 GLY A O 1
ATOM 820 N N . ILE A 1 101 ? 3.647 1.376 -6.049 1.00 95.19 101 ILE A N 1
ATOM 821 C CA . ILE A 1 101 ? 3.249 1.805 -4.697 1.00 95.19 101 ILE A CA 1
ATOM 822 C C . ILE A 1 101 ? 2.642 3.214 -4.734 1.00 95.19 101 ILE A C 1
ATOM 824 O O . ILE A 1 101 ? 1.619 3.457 -4.091 1.00 95.19 101 ILE A O 1
ATOM 828 N N . GLU A 1 102 ? 3.244 4.150 -5.467 1.00 95.81 102 GLU A N 1
ATOM 829 C CA . GLU A 1 102 ? 2.710 5.513 -5.575 1.00 95.81 102 GLU A CA 1
ATOM 830 C C . GLU A 1 102 ? 1.392 5.551 -6.362 1.00 95.81 102 GLU A C 1
ATOM 832 O O . GLU A 1 102 ? 0.447 6.218 -5.933 1.00 95.81 102 GLU A O 1
ATOM 837 N N . LEU A 1 103 ? 1.280 4.768 -7.442 1.00 96.06 103 LEU A N 1
ATOM 838 C CA . LEU A 1 103 ? 0.024 4.598 -8.181 1.00 96.06 103 LEU A CA 1
ATOM 839 C C . LEU A 1 103 ? -1.081 4.023 -7.286 1.00 96.06 103 LEU A C 1
ATOM 841 O O 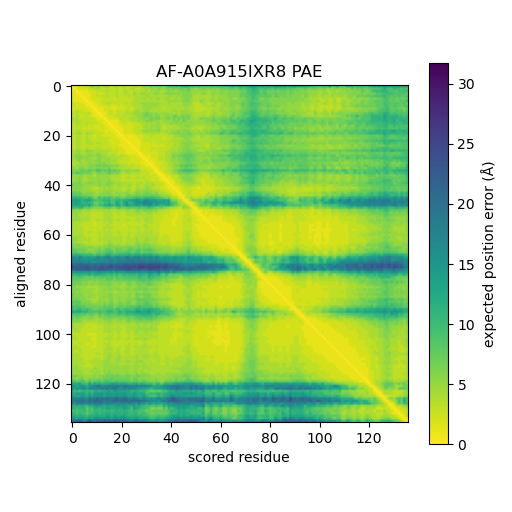. LEU A 1 103 ? -2.202 4.534 -7.281 1.00 96.06 103 LEU A O 1
ATOM 845 N N . TYR A 1 104 ? -0.769 3.005 -6.481 1.00 96.81 104 TYR A N 1
ATOM 846 C CA . TYR A 1 104 ? -1.737 2.398 -5.571 1.00 96.81 104 TYR A CA 1
ATOM 847 C C . TYR A 1 104 ? -2.181 3.366 -4.468 1.00 96.81 104 TYR A C 1
ATOM 849 O O . TYR A 1 104 ? -3.365 3.441 -4.150 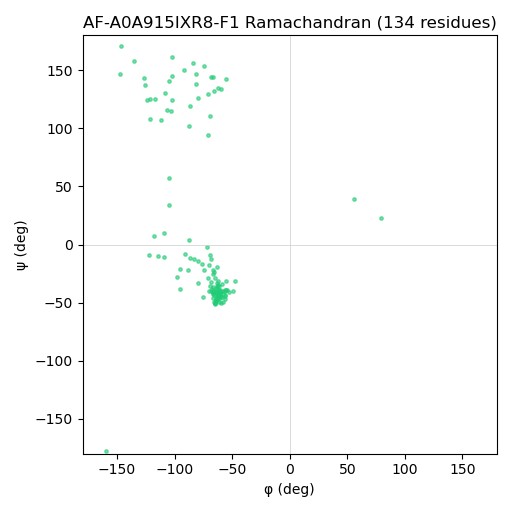1.00 96.81 104 TYR A O 1
ATOM 857 N N . LYS A 1 105 ? -1.263 4.167 -3.911 1.00 95.75 105 LYS A N 1
ATOM 858 C CA . LYS A 1 105 ? -1.612 5.219 -2.940 1.00 95.75 105 LYS A CA 1
ATOM 859 C C . LYS A 1 105 ? -2.547 6.262 -3.536 1.00 95.75 105 LYS A C 1
ATOM 861 O O . LYS A 1 105 ? -3.470 6.700 -2.853 1.00 95.75 105 LYS A O 1
ATOM 866 N N . LEU A 1 106 ? -2.298 6.683 -4.777 1.00 96.25 106 LEU A N 1
ATOM 867 C CA . LEU A 1 106 ? -3.177 7.618 -5.474 1.00 96.25 106 LEU A CA 1
ATOM 868 C C . LEU A 1 106 ? -4.564 7.002 -5.673 1.00 96.25 106 LEU A C 1
ATOM 870 O O . LEU A 1 106 ? -5.560 7.641 -5.346 1.00 96.25 106 LEU A O 1
ATOM 874 N N . PHE A 1 107 ? -4.617 5.747 -6.121 1.00 95.69 107 PHE A N 1
ATOM 875 C CA . PHE A 1 107 ? -5.865 5.003 -6.260 1.00 95.69 107 PHE A CA 1
ATOM 876 C C . PHE A 1 107 ? -6.647 4.929 -4.943 1.00 95.69 107 PHE A C 1
ATOM 878 O O . PHE A 1 107 ? -7.832 5.239 -4.937 1.00 95.69 107 PHE A O 1
ATOM 885 N N . LEU A 1 108 ? -6.002 4.600 -3.818 1.00 96.38 108 LEU A N 1
ATOM 886 C CA . LEU A 1 108 ? -6.675 4.538 -2.515 1.00 96.38 108 LEU A CA 1
ATOM 887 C C . LEU A 1 108 ? -7.257 5.889 -2.075 1.00 96.38 108 LEU A C 1
ATOM 889 O O . LEU A 1 108 ? -8.325 5.914 -1.468 1.00 96.38 108 LEU A O 1
ATOM 893 N N . LYS A 1 109 ? -6.582 7.006 -2.378 1.00 96.19 109 LYS A N 1
ATOM 894 C CA . LYS A 1 109 ? -7.102 8.351 -2.077 1.00 96.19 109 LYS A CA 1
ATOM 895 C C . LYS A 1 109 ? -8.363 8.651 -2.879 1.00 96.19 109 LYS A C 1
ATOM 897 O O . LYS A 1 109 ? -9.378 8.997 -2.287 1.00 96.19 109 LYS A O 1
ATOM 902 N N . VAL A 1 110 ? -8.301 8.448 -4.196 1.00 95.69 110 VAL A N 1
ATOM 903 C CA . VAL A 1 110 ? -9.443 8.668 -5.095 1.00 95.69 110 VAL A CA 1
ATOM 904 C C . VAL A 1 110 ? -10.602 7.742 -4.728 1.00 95.69 110 VAL A C 1
ATOM 906 O O . VAL A 1 110 ? -11.738 8.186 -4.646 1.00 95.69 110 VAL A O 1
ATOM 909 N N . LEU A 1 111 ? -10.321 6.470 -4.431 1.00 94.69 111 LEU A N 1
ATOM 910 C CA . LEU A 1 111 ? -11.336 5.507 -4.010 1.00 94.69 111 LEU A CA 1
ATOM 911 C C . LEU A 1 111 ? -12.037 5.949 -2.720 1.00 94.69 111 LEU A C 1
ATOM 913 O O . LEU A 1 111 ? -13.252 5.825 -2.619 1.00 94.69 111 LEU A O 1
ATOM 917 N N . MET A 1 112 ? -11.291 6.462 -1.738 1.00 95.81 112 MET A N 1
ATOM 918 C CA . MET A 1 112 ? -11.875 6.943 -0.485 1.00 95.81 112 MET A CA 1
ATOM 919 C C . MET A 1 112 ? -12.777 8.165 -0.709 1.00 95.81 112 MET A C 1
ATOM 921 O O . MET A 1 112 ? -13.872 8.220 -0.153 1.00 95.81 112 MET A O 1
ATOM 925 N N . GLU A 1 113 ? -12.336 9.120 -1.533 1.00 94.31 113 GLU A N 1
ATOM 926 C CA . GLU A 1 113 ? -13.125 10.302 -1.912 1.00 94.31 113 GLU A CA 1
ATOM 927 C C . GLU A 1 113 ? -14.408 9.909 -2.665 1.00 94.31 113 GLU A C 1
ATOM 929 O O . GLU A 1 113 ? -15.491 10.423 -2.371 1.00 94.31 113 GLU A O 1
ATOM 934 N N . GLU A 1 114 ? -14.309 8.941 -3.576 1.00 91.69 114 GLU A N 1
ATOM 935 C CA . GLU A 1 114 ? -15.442 8.429 -4.346 1.00 91.69 114 GLU A CA 1
ATOM 936 C C . GLU A 1 114 ? -16.453 7.711 -3.446 1.00 91.69 114 GLU A C 1
ATOM 938 O O . GLU A 1 114 ? -17.641 8.024 -3.453 1.00 91.69 114 GLU A O 1
ATOM 943 N N . VAL A 1 115 ? -15.989 6.795 -2.589 1.00 92.19 115 VAL A N 1
ATOM 944 C CA . VAL A 1 115 ? -16.855 6.079 -1.638 1.00 92.19 115 VAL A CA 1
ATOM 945 C C . VAL A 1 115 ? -17.546 7.056 -0.687 1.00 92.19 115 VAL A C 1
ATOM 947 O O . VAL A 1 115 ? -18.739 6.912 -0.416 1.00 92.19 115 VAL A O 1
ATOM 950 N N . GLN A 1 116 ? -16.836 8.079 -0.207 1.00 92.00 116 GLN A N 1
ATOM 951 C CA . GLN A 1 116 ? -17.432 9.117 0.630 1.00 92.00 116 GLN A CA 1
ATOM 952 C C . GLN A 1 116 ? -18.528 9.887 -0.118 1.00 92.00 116 GLN A C 1
ATOM 954 O O . GLN A 1 116 ? -19.597 10.140 0.448 1.00 92.00 116 GLN A O 1
ATOM 959 N N . THR A 1 117 ? -18.291 10.224 -1.385 1.00 90.75 117 THR A N 1
ATOM 960 C CA . THR A 1 117 ? -19.274 10.895 -2.242 1.00 90.75 117 THR A CA 1
ATOM 961 C C . THR A 1 117 ? -20.516 10.032 -2.425 1.00 90.75 117 THR A C 1
ATOM 963 O O . THR A 1 117 ? -21.621 10.501 -2.154 1.00 90.75 117 THR A O 1
ATOM 966 N N . LEU A 1 118 ? -20.349 8.757 -2.782 1.00 89.31 118 LEU A N 1
ATOM 967 C CA . LEU A 1 118 ? -21.445 7.803 -2.988 1.00 89.31 118 LEU A CA 1
ATOM 968 C C . LEU A 1 118 ? -22.310 7.610 -1.736 1.00 89.31 118 LEU A C 1
ATOM 970 O O . LEU A 1 118 ? -23.539 7.566 -1.825 1.00 89.31 118 LEU A O 1
ATOM 974 N N . LEU A 1 119 ? -21.682 7.532 -0.560 1.00 88.75 119 LEU A N 1
ATOM 975 C CA . LEU A 1 119 ? -22.395 7.409 0.712 1.00 88.75 119 LEU A CA 1
ATOM 976 C C . LEU A 1 119 ? -23.156 8.689 1.081 1.00 88.75 119 LEU A C 1
ATOM 978 O O . LEU A 1 119 ? -24.247 8.610 1.640 1.00 88.75 119 LEU A O 1
ATOM 982 N N . THR A 1 120 ? -22.605 9.863 0.764 1.00 87.94 120 THR A N 1
ATOM 983 C CA . THR A 1 120 ? -23.201 11.160 1.138 1.00 87.94 120 THR A CA 1
ATOM 984 C C . THR A 1 120 ? -24.345 11.573 0.207 1.00 87.94 120 THR A C 1
ATOM 986 O O . THR A 1 120 ? -25.302 12.210 0.636 1.00 87.94 120 THR A O 1
ATOM 989 N N . THR A 1 121 ? -24.257 11.207 -1.070 1.00 85.62 121 THR A N 1
ATOM 990 C CA . THR A 1 121 ? -25.227 11.563 -2.124 1.00 85.62 121 THR A CA 1
ATOM 991 C C . THR A 1 121 ? -26.451 10.646 -2.172 1.00 85.62 121 THR A C 1
ATOM 993 O O . THR A 1 121 ? -27.436 10.983 -2.824 1.00 85.62 121 THR A O 1
ATOM 996 N N . GLY A 1 122 ? -26.426 9.508 -1.469 1.00 77.56 122 GLY A N 1
ATOM 997 C CA . GLY A 1 122 ? -27.548 8.566 -1.429 1.00 77.56 122 GLY A CA 1
ATOM 998 C C . GLY A 1 122 ? -27.655 7.661 -2.661 1.00 77.56 122 GLY A C 1
ATOM 999 O O . GLY A 1 122 ? -28.727 7.124 -2.926 1.00 77.56 122 GLY A O 1
ATOM 1000 N N . HIS A 1 123 ? -26.560 7.451 -3.403 1.00 78.56 123 HIS A N 1
ATOM 1001 C CA . HIS A 1 123 ? -26.529 6.539 -4.559 1.00 78.56 123 HIS A CA 1
ATOM 1002 C C . HIS A 1 123 ? -26.645 5.049 -4.185 1.00 78.56 123 HIS A C 1
ATOM 1004 O O . HIS A 1 123 ? -26.818 4.205 -5.067 1.00 78.56 123 HIS A O 1
ATOM 1010 N N . VAL A 1 124 ? -26.575 4.718 -2.890 1.00 84.44 124 VAL A N 1
ATOM 1011 C CA . VAL A 1 124 ? -26.816 3.368 -2.366 1.00 84.44 124 VAL A CA 1
ATOM 1012 C C . VAL A 1 124 ? -28.306 3.201 -2.081 1.00 84.44 124 VAL A C 1
ATOM 1014 O O . VAL A 1 124 ? -28.820 3.674 -1.068 1.00 84.44 124 VAL A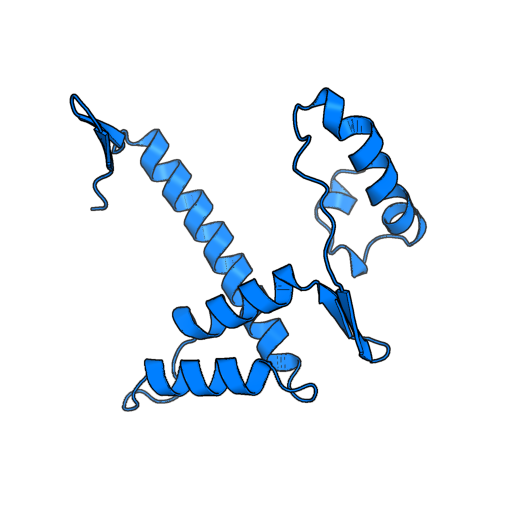 O 1
ATOM 1017 N N . ILE A 1 125 ? -28.999 2.513 -2.985 1.00 84.88 125 ILE A N 1
ATOM 1018 C CA . ILE A 1 125 ? -30.446 2.316 -2.933 1.00 84.88 125 ILE A CA 1
ATOM 1019 C C . ILE A 1 125 ? -30.732 0.899 -2.417 1.00 84.88 125 ILE A C 1
ATOM 1021 O O . I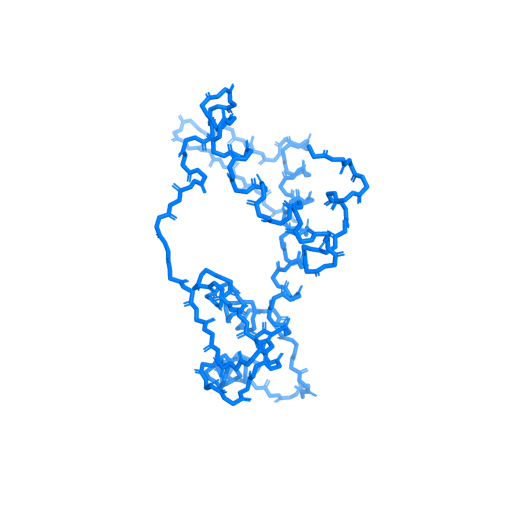LE A 1 125 ? -30.258 -0.079 -3.010 1.00 84.88 125 ILE A O 1
ATOM 1025 N N . PRO A 1 126 ? -31.514 0.743 -1.333 1.00 83.25 126 PRO A N 1
ATOM 1026 C CA . PRO A 1 126 ? -31.992 -0.566 -0.923 1.00 83.25 126 PRO A CA 1
ATOM 1027 C C . PRO A 1 126 ? -33.017 -1.072 -1.945 1.00 83.25 126 PRO A C 1
ATOM 1029 O O . PRO A 1 126 ? -34.120 -0.540 -2.050 1.00 83.25 126 PRO A O 1
ATOM 1032 N N . SER A 1 127 ? -32.654 -2.105 -2.703 1.00 82.00 127 SER A N 1
ATOM 1033 C CA . SER A 1 127 ? -33.612 -2.916 -3.456 1.00 82.00 127 SER A CA 1
ATOM 1034 C C . SER A 1 127 ? -34.045 -4.095 -2.583 1.00 82.00 127 SER A C 1
ATOM 1036 O O . SER A 1 127 ? -33.286 -4.548 -1.727 1.00 82.00 127 SER A O 1
ATOM 1038 N N . ALA A 1 128 ? -35.272 -4.587 -2.768 1.00 80.88 128 ALA A N 1
ATOM 1039 C CA . ALA A 1 128 ? -35.967 -5.478 -1.828 1.00 80.88 128 ALA A CA 1
ATOM 1040 C C . ALA A 1 128 ? -35.137 -6.673 -1.306 1.00 80.88 128 ALA A C 1
ATOM 1042 O O . ALA A 1 128 ? -35.334 -7.097 -0.170 1.00 80.88 128 ALA A O 1
ATOM 1043 N N . SER A 1 129 ? -34.206 -7.201 -2.106 1.00 88.69 129 SER A N 1
ATOM 1044 C CA . SER A 1 129 ? -33.314 -8.304 -1.728 1.00 88.69 129 SER A CA 1
ATOM 1045 C C . SER A 1 129 ? -31.818 -7.983 -1.819 1.00 88.69 129 SER A C 1
ATOM 1047 O O . SER A 1 129 ? -31.007 -8.809 -1.405 1.00 88.69 129 SER A O 1
ATOM 1049 N N . VAL A 1 130 ? -31.428 -6.836 -2.390 1.00 90.12 130 VAL A N 1
ATOM 1050 C CA . VAL A 1 130 ? -30.022 -6.488 -2.671 1.00 90.12 130 VAL A CA 1
ATOM 1051 C C . VAL A 1 130 ? -29.774 -4.985 -2.554 1.00 90.12 130 VAL A C 1
ATOM 1053 O O . VAL A 1 130 ? -30.624 -4.169 -2.895 1.00 90.12 130 VAL A O 1
ATOM 1056 N N . LEU A 1 131 ? -28.578 -4.599 -2.117 1.00 88.50 131 LEU A N 1
ATOM 1057 C CA . LEU A 1 131 ? -28.138 -3.206 -2.187 1.00 88.50 131 LEU A CA 1
ATOM 1058 C C . LEU A 1 131 ? -27.671 -2.899 -3.613 1.00 88.50 131 LEU A C 1
ATOM 1060 O O . LEU A 1 131 ? -26.813 -3.603 -4.144 1.00 88.50 131 LEU A O 1
ATOM 1064 N N . GLN A 1 132 ? -28.227 -1.853 -4.226 1.00 87.44 132 GLN A N 1
ATOM 1065 C CA . GLN A 1 132 ? -27.833 -1.390 -5.553 1.00 87.44 132 GLN A CA 1
ATOM 1066 C C . GLN A 1 132 ? -27.078 -0.064 -5.434 1.00 87.44 132 GLN A C 1
ATOM 1068 O O . GLN A 1 132 ? -27.545 0.864 -4.781 1.00 87.44 132 GLN A O 1
ATOM 1073 N N . CYS A 1 133 ? -25.918 0.027 -6.084 1.00 85.50 133 CYS A N 1
ATOM 1074 C CA . CYS A 1 133 ? -25.164 1.268 -6.237 1.00 85.50 133 CYS A CA 1
ATOM 1075 C C . CYS A 1 133 ? -25.088 1.600 -7.727 1.00 85.50 133 CYS A C 1
ATOM 1077 O O . CYS A 1 133 ? -24.677 0.752 -8.524 1.00 85.50 133 CYS A O 1
ATOM 1079 N N . VAL A 1 134 ? -25.521 2.800 -8.107 1.00 80.94 134 VAL A N 1
ATOM 1080 C CA . VAL A 1 134 ? -25.451 3.280 -9.492 1.00 80.94 134 VAL A CA 1
ATOM 1081 C C . VAL A 1 134 ? -24.343 4.320 -9.575 1.00 80.94 134 VAL A C 1
ATOM 1083 O O . VAL A 1 134 ? -24.433 5.363 -8.936 1.00 80.94 134 VAL A O 1
ATOM 1086 N N . LEU A 1 135 ? -23.306 4.009 -10.351 1.00 80.69 135 LEU A N 1
ATOM 1087 C CA . LEU A 1 135 ? -22.224 4.933 -10.679 1.00 80.69 135 LEU A CA 1
ATOM 1088 C C . LEU A 1 135 ? -22.661 5.734 -11.912 1.00 80.69 135 LEU A C 1
ATOM 1090 O O . LEU A 1 135 ? -22.967 5.131 -12.943 1.00 80.69 135 LEU A O 1
ATOM 1094 N N . THR A 1 136 ? -22.759 7.055 -11.779 1.00 63.97 136 THR A N 1
ATOM 1095 C CA . THR A 1 136 ? -23.106 7.981 -12.872 1.00 63.97 136 THR A CA 1
ATOM 1096 C C . THR A 1 136 ? -21.877 8.486 -13.599 1.00 63.97 136 THR A C 1
ATOM 1098 O O . THR A 1 136 ? -20.909 8.837 -12.889 1.00 63.97 136 THR A O 1
#

Radius of gyration: 19.46 Å; Cα contacts (8 Å, |Δi|>4): 101; chains: 1; bounding box: 56×28×54 Å